Protein AF-A0A6P2VUF8-F1 (afdb_monomer_lite)

Secondary structure (DSSP, 8-state):
--------SSSSPPTT----GGGTT-EEEEPPPTT--SSTT-PPPTT-EE--B----EEEEEEEEPPTTSS----TTS--EEEEEEEE-TT--SS--B-SEEEE------

Radius of gyration: 25.04 Å; chains: 1; bounding box: 59×39×66 Å

Structure (mmCIF, N/CA/C/O backbone):
data_AF-A0A6P2VUF8-F1
#
_entry.id   AF-A0A6P2VUF8-F1
#
loop_
_atom_site.group_PDB
_atom_site.id
_atom_site.type_symbol
_atom_site.label_atom_id
_atom_site.label_alt_id
_atom_site.label_comp_id
_atom_site.label_asym_id
_atom_site.label_entity_id
_atom_site.label_seq_id
_atom_site.pdbx_PDB_ins_code
_atom_site.Cartn_x
_atom_site.Cartn_y
_atom_site.Cartn_z
_atom_site.occupancy
_atom_site.B_iso_or_equiv
_atom_site.auth_seq_id
_atom_site.auth_comp_id
_atom_site.auth_asym_id
_atom_site.auth_atom_id
_atom_site.pdbx_PDB_model_num
ATOM 1 N N . MET A 1 1 ? -10.228 2.895 23.555 1.00 57.75 1 MET A N 1
ATOM 2 C CA . MET A 1 1 ? -9.601 3.352 22.293 1.00 57.75 1 MET A CA 1
ATOM 3 C C . MET A 1 1 ? -10.273 2.604 21.150 1.00 57.75 1 MET A C 1
ATOM 5 O O . MET A 1 1 ? -10.426 1.396 21.270 1.00 57.75 1 MET A O 1
ATOM 9 N N . LYS A 1 2 ? -10.754 3.288 20.107 1.00 81.25 2 LYS A N 1
ATOM 10 C CA . LYS A 1 2 ? -11.295 2.649 18.891 1.00 81.25 2 LYS A CA 1
ATOM 11 C C . LYS A 1 2 ? -10.275 2.850 17.766 1.00 81.25 2 LYS A C 1
ATOM 13 O O . LYS A 1 2 ? -9.717 3.937 17.685 1.00 81.25 2 LYS A O 1
ATOM 18 N N . GLY A 1 3 ? -10.033 1.830 16.939 1.00 88.31 3 GLY A N 1
ATOM 19 C CA . GLY A 1 3 ? -9.146 1.934 15.766 1.00 88.31 3 GLY A CA 1
ATOM 20 C C . GLY A 1 3 ? -7.878 1.073 15.787 1.00 88.31 3 GLY A C 1
ATOM 21 O O . GLY A 1 3 ? -7.099 1.150 14.844 1.00 88.31 3 GLY A O 1
ATOM 22 N N . ALA A 1 4 ? -7.664 0.242 16.813 1.00 93.81 4 ALA A N 1
ATOM 23 C CA . ALA A 1 4 ? -6.594 -0.752 16.771 1.00 93.81 4 ALA A CA 1
ATOM 24 C C . ALA A 1 4 ? -6.901 -1.820 15.708 1.00 93.81 4 ALA A C 1
ATOM 26 O O . ALA A 1 4 ? -8.011 -2.355 15.669 1.00 93.81 4 ALA A O 1
ATOM 27 N N . VAL A 1 5 ? -5.910 -2.145 14.879 1.00 95.88 5 VAL A N 1
ATOM 28 C CA . VAL A 1 5 ? -5.958 -3.259 13.924 1.00 95.88 5 VAL A CA 1
ATOM 29 C C . VAL A 1 5 ? -4.942 -4.295 14.384 1.00 95.88 5 VAL A C 1
ATOM 31 O O . VAL A 1 5 ? -3.770 -3.975 14.565 1.00 95.88 5 VAL A O 1
ATOM 34 N N . VAL A 1 6 ? -5.401 -5.526 14.605 1.00 95.38 6 VAL A N 1
ATOM 35 C CA . VAL A 1 6 ? -4.588 -6.627 15.136 1.00 95.38 6 VAL A CA 1
ATOM 36 C C . VAL A 1 6 ? -4.812 -7.860 14.270 1.00 95.38 6 VAL A C 1
ATOM 38 O O . VAL A 1 6 ? -5.943 -8.147 13.875 1.00 95.38 6 VAL A O 1
ATOM 41 N N . ALA A 1 7 ? -3.735 -8.579 13.958 1.00 96.50 7 ALA A N 1
ATOM 42 C CA . ALA A 1 7 ? -3.825 -9.854 13.261 1.00 96.50 7 ALA A CA 1
ATOM 43 C C . ALA A 1 7 ? -4.186 -10.968 14.253 1.00 96.50 7 ALA A C 1
ATOM 45 O O . ALA A 1 7 ? -3.589 -11.076 15.323 1.00 96.50 7 ALA A O 1
ATOM 46 N N . PHE A 1 8 ? -5.141 -11.814 13.876 1.00 97.38 8 PHE A N 1
ATOM 47 C CA . PHE A 1 8 ? -5.534 -12.991 14.645 1.00 97.38 8 PHE A CA 1
ATOM 48 C C . PHE A 1 8 ? -5.188 -14.250 13.855 1.00 97.38 8 PHE A C 1
ATOM 50 O O . PHE A 1 8 ? -5.483 -14.330 12.665 1.00 97.38 8 PHE A O 1
ATOM 57 N N . ASN A 1 9 ? -4.627 -15.260 14.522 1.00 97.88 9 ASN A N 1
ATOM 58 C CA . ASN A 1 9 ? -4.499 -16.607 13.962 1.00 97.88 9 ASN A CA 1
ATOM 59 C C . ASN A 1 9 ? -5.813 -17.394 14.156 1.00 97.88 9 ASN A C 1
ATOM 61 O O . ASN A 1 9 ? -5.846 -18.419 14.831 1.00 97.88 9 ASN A O 1
ATOM 65 N N . LEU A 1 10 ? -6.919 -16.838 13.657 1.00 97.88 10 LEU A N 1
ATOM 66 C CA . LEU A 1 10 ? -8.278 -17.378 13.750 1.00 97.88 10 LEU A CA 1
ATOM 67 C C . LEU A 1 10 ? -8.992 -17.158 12.411 1.00 97.88 10 LEU A C 1
ATOM 69 O O . LEU A 1 10 ? -8.704 -16.192 11.707 1.00 97.88 10 LEU A O 1
ATOM 73 N N . SER A 1 11 ? -9.959 -18.013 12.072 1.00 96.44 11 SER A N 1
ATOM 74 C CA . SER A 1 11 ? -10.756 -17.877 10.841 1.00 96.44 11 SER A CA 1
ATOM 75 C C . SER A 1 11 ? -11.868 -16.822 10.933 1.00 96.44 11 SER A C 1
ATOM 77 O O . SER A 1 11 ? -12.417 -16.420 9.909 1.00 96.44 11 SER A O 1
ATOM 79 N N . ILE A 1 12 ? -12.212 -16.377 12.146 1.00 96.25 12 ILE A N 1
ATOM 80 C CA . ILE A 1 12 ? -13.259 -15.387 12.434 1.00 96.25 12 ILE A CA 1
ATOM 81 C C . ILE A 1 12 ? -12.737 -14.433 13.517 1.00 96.25 12 ILE A C 1
ATOM 83 O O . ILE A 1 12 ? -11.997 -14.846 14.413 1.00 96.25 12 ILE A O 1
ATOM 87 N N . CYS A 1 13 ? -13.121 -13.154 13.447 1.00 97.31 13 CYS A N 1
ATOM 88 C CA . CYS A 1 13 ? -12.793 -12.177 14.484 1.00 97.31 13 CYS A CA 1
ATOM 89 C C . CYS A 1 13 ? -13.379 -12.593 15.848 1.00 97.31 13 CYS A C 1
ATOM 91 O O . CYS A 1 13 ? -14.561 -12.937 15.910 1.00 97.31 13 CYS A O 1
ATOM 93 N N . PRO A 1 14 ? -12.601 -12.524 16.946 1.00 97.75 14 PRO A N 1
ATOM 94 C CA . PRO A 1 14 ? -13.130 -12.752 18.287 1.00 97.75 14 PRO A CA 1
ATOM 95 C C . PRO A 1 14 ? -14.273 -11.793 18.631 1.00 97.75 14 PRO A C 1
ATOM 97 O O . PRO A 1 14 ? -14.364 -10.693 18.082 1.00 97.75 14 PRO A O 1
ATOM 100 N N . THR A 1 15 ? -15.104 -12.167 19.605 1.00 97.44 15 THR A N 1
ATOM 101 C CA . THR A 1 15 ? -16.152 -11.290 20.143 1.00 97.44 15 THR A CA 1
ATOM 102 C C . THR A 1 15 ? -15.590 -9.909 20.496 1.00 97.44 15 THR A C 1
ATOM 104 O O . THR A 1 15 ? -14.573 -9.796 21.178 1.00 97.44 15 THR A O 1
ATOM 107 N N . GLY A 1 16 ? -16.256 -8.852 20.025 1.00 95.00 16 GLY A N 1
ATOM 108 C CA . GLY A 1 16 ? -15.825 -7.462 20.217 1.00 95.00 16 GLY A CA 1
ATOM 109 C C . GLY A 1 16 ? -14.871 -6.924 19.143 1.00 95.00 16 GLY A C 1
ATOM 110 O O . GLY A 1 16 ? -14.620 -5.721 19.124 1.00 95.00 16 GLY A O 1
ATOM 111 N N . TRP A 1 17 ? -14.398 -7.769 18.222 1.00 96.25 17 TRP A N 1
ATOM 112 C CA . TRP A 1 17 ? -13.604 -7.373 17.058 1.00 96.25 17 TRP A CA 1
ATOM 113 C C . TRP A 1 17 ? -14.417 -7.486 15.771 1.00 96.25 17 TRP A C 1
ATOM 115 O O . TRP A 1 17 ? -15.340 -8.289 15.655 1.00 96.25 17 TRP A O 1
ATOM 125 N N . GLN A 1 18 ? -14.055 -6.674 14.784 1.00 95.94 18 GLN A N 1
ATOM 126 C CA . GLN A 1 18 ? -14.649 -6.701 13.452 1.00 95.94 18 GLN A CA 1
ATOM 127 C C . GLN A 1 18 ? -13.551 -6.857 12.407 1.00 95.94 18 GLN A C 1
ATOM 129 O O . GLN A 1 18 ? -12.420 -6.410 12.611 1.00 95.94 18 GLN A O 1
ATOM 134 N N . VAL A 1 19 ? -13.898 -7.479 11.280 1.00 96.75 19 VAL A N 1
ATOM 135 C CA . VAL A 1 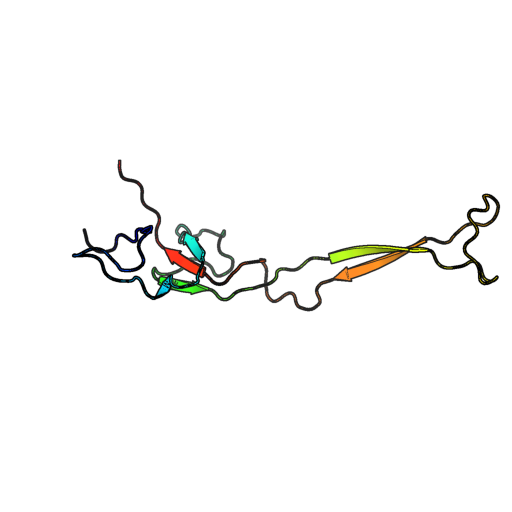19 ? -12.978 -7.620 10.151 1.00 96.75 19 VAL A CA 1
ATOM 136 C C . VAL A 1 19 ? -12.625 -6.233 9.630 1.00 96.75 19 VAL A C 1
ATOM 138 O O . VAL A 1 19 ? -13.500 -5.462 9.238 1.00 96.75 19 VAL A O 1
ATOM 141 N N . TYR A 1 20 ? -11.331 -5.935 9.571 1.00 97.12 20 TYR A N 1
ATOM 142 C CA . TYR A 1 20 ? -10.840 -4.746 8.891 1.00 97.12 20 TYR A CA 1
ATOM 143 C C . TYR A 1 20 ? -10.749 -5.021 7.385 1.00 97.12 20 TYR A C 1
ATOM 145 O O . TYR A 1 20 ? -9.726 -5.482 6.875 1.00 97.12 20 TYR A O 1
ATOM 153 N N . THR A 1 21 ? -11.852 -4.772 6.673 1.00 97.25 21 THR A N 1
ATOM 154 C CA . THR A 1 21 ? -11.998 -5.095 5.243 1.00 97.25 21 THR A CA 1
ATOM 155 C C . THR A 1 21 ? -10.905 -4.512 4.336 1.00 97.25 21 THR A C 1
ATOM 157 O O . THR A 1 21 ? -10.495 -5.221 3.412 1.00 97.25 21 THR A O 1
ATOM 160 N N . PRO A 1 22 ? -10.329 -3.312 4.586 1.00 97.56 22 PRO A N 1
ATOM 161 C CA . PRO A 1 22 ? -9.263 -2.793 3.733 1.00 97.56 22 PRO A CA 1
ATOM 162 C C . PRO A 1 22 ? -8.010 -3.684 3.688 1.00 97.56 22 PRO A C 1
ATOM 164 O O . PRO A 1 22 ? -7.372 -3.768 2.641 1.00 97.56 22 PRO A O 1
ATOM 167 N N . ALA A 1 23 ? -7.681 -4.404 4.768 1.00 97.44 23 ALA A N 1
ATOM 168 C CA . ALA A 1 23 ? -6.488 -5.259 4.828 1.00 97.44 23 ALA A CA 1
ATOM 169 C C . ALA A 1 23 ? -6.680 -6.673 4.251 1.00 97.44 23 ALA A C 1
ATOM 171 O O . ALA A 1 23 ? -5.709 -7.420 4.138 1.00 97.44 23 ALA A O 1
ATOM 172 N N . GLN A 1 24 ? -7.896 -7.076 3.868 1.00 96.81 24 GLN A N 1
ATOM 173 C CA . GLN A 1 24 ? -8.125 -8.423 3.335 1.00 96.81 24 GLN A CA 1
ATOM 174 C C . GLN A 1 24 ? -7.333 -8.644 2.037 1.00 96.81 24 GLN A C 1
ATOM 176 O O . GLN A 1 24 ? -7.549 -7.947 1.045 1.00 96.81 24 GLN A O 1
ATOM 181 N N . GLY A 1 25 ? -6.413 -9.615 2.054 1.00 97.19 25 GLY A N 1
ATOM 182 C CA . GLY A 1 25 ? -5.558 -9.952 0.911 1.00 97.19 25 GLY A CA 1
ATOM 183 C C . GLY A 1 25 ? -4.538 -8.872 0.536 1.00 97.19 25 GLY A C 1
ATOM 184 O O . GLY A 1 25 ? -4.045 -8.877 -0.590 1.00 97.19 25 GLY A O 1
ATOM 185 N N . ARG A 1 26 ? -4.244 -7.924 1.437 1.00 97.94 26 ARG A N 1
ATOM 186 C CA . ARG A 1 26 ? -3.316 -6.814 1.186 1.00 97.94 26 ARG A CA 1
ATOM 187 C C . ARG A 1 26 ? -2.208 -6.770 2.220 1.00 97.94 26 ARG A C 1
ATOM 189 O O . ARG A 1 26 ? -2.391 -7.155 3.371 1.00 97.94 26 ARG A O 1
ATOM 196 N N . PHE A 1 27 ? -1.068 -6.240 1.800 1.00 98.12 27 PHE A N 1
ATOM 197 C CA . PHE A 1 27 ? -0.002 -5.882 2.724 1.00 98.12 27 PHE A CA 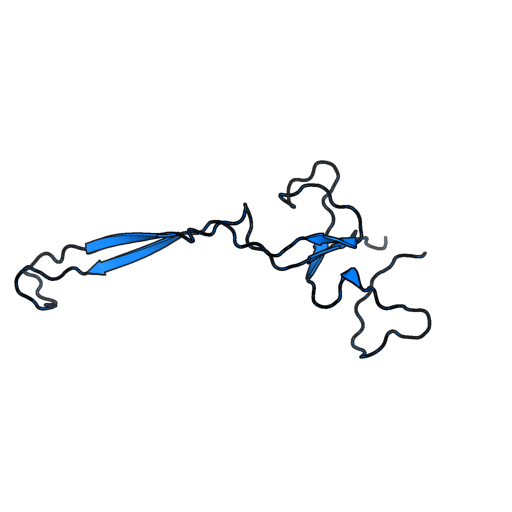1
ATOM 198 C C . PHE A 1 27 ? -0.406 -4.654 3.539 1.00 98.12 27 PHE A C 1
ATOM 200 O O . PHE A 1 27 ? -1.206 -3.828 3.093 1.00 98.12 27 PHE A O 1
ATOM 207 N N . VAL A 1 28 ? 0.172 -4.517 4.728 1.00 97.31 28 VAL A N 1
ATOM 208 C CA . VAL A 1 28 ? 0.058 -3.290 5.515 1.00 97.31 28 VAL A CA 1
ATOM 209 C C . VAL A 1 28 ? 1.307 -2.451 5.279 1.00 97.31 28 VAL A C 1
ATOM 211 O O . VAL A 1 28 ? 2.425 -2.948 5.403 1.00 97.31 28 VAL A O 1
ATOM 214 N N . ARG A 1 29 ? 1.103 -1.179 4.945 1.00 96.50 29 ARG A N 1
ATOM 215 C CA . ARG A 1 29 ? 2.148 -0.160 4.852 1.00 96.50 29 ARG A CA 1
ATOM 216 C C . ARG A 1 29 ? 1.924 0.883 5.945 1.00 96.50 29 ARG A C 1
ATOM 218 O O . ARG A 1 29 ? 0.789 1.263 6.230 1.00 96.50 29 ARG A O 1
ATOM 225 N N . GLY A 1 30 ? 3.008 1.344 6.562 1.00 97.38 30 GLY A N 1
ATOM 226 C CA . GLY A 1 30 ? 2.956 2.463 7.499 1.00 97.38 30 GLY A CA 1
ATOM 227 C C . GLY A 1 30 ? 2.642 3.775 6.784 1.00 97.38 30 GLY A C 1
ATOM 228 O O . GLY A 1 30 ? 3.166 4.025 5.704 1.00 97.38 30 GLY A O 1
ATOM 229 N N . ILE A 1 31 ? 1.795 4.612 7.382 1.00 97.50 31 ILE A N 1
ATOM 230 C CA . ILE A 1 31 ? 1.589 5.985 6.911 1.00 97.50 31 ILE A CA 1
ATOM 231 C C . ILE A 1 31 ? 2.882 6.775 7.096 1.00 97.50 31 ILE A C 1
ATOM 233 O O . ILE A 1 31 ? 3.445 6.812 8.193 1.00 97.50 31 ILE A O 1
ATOM 237 N N . ASP A 1 32 ? 3.305 7.446 6.030 1.00 96.25 32 ASP A N 1
ATOM 238 C CA . ASP A 1 32 ? 4.450 8.340 6.074 1.00 96.25 32 ASP A CA 1
ATOM 239 C C . ASP A 1 32 ? 4.259 9.472 7.083 1.00 96.25 32 ASP A C 1
ATOM 241 O O . ASP A 1 32 ? 3.170 10.036 7.260 1.00 96.25 32 ASP A O 1
ATOM 245 N N . LYS A 1 33 ? 5.366 9.846 7.729 1.00 93.94 33 LYS A N 1
ATOM 246 C CA . LYS A 1 33 ? 5.406 11.050 8.558 1.00 93.94 33 LYS A CA 1
ATOM 247 C C . LYS A 1 33 ? 5.024 12.277 7.714 1.00 93.94 33 LYS A C 1
ATOM 249 O O . LYS A 1 33 ? 5.258 12.274 6.505 1.00 93.94 33 LYS A O 1
ATOM 254 N N . PRO A 1 34 ? 4.502 13.354 8.322 1.00 92.12 34 PRO A N 1
ATOM 255 C CA . PRO A 1 34 ? 4.296 14.608 7.604 1.00 92.12 34 PRO A CA 1
ATOM 256 C C . PRO A 1 34 ? 5.583 15.055 6.889 1.00 92.12 34 PRO A C 1
ATOM 258 O O . PRO A 1 34 ? 6.641 15.140 7.516 1.00 92.12 34 PRO A O 1
ATOM 261 N N . GLY A 1 35 ? 5.502 15.281 5.574 1.00 91.69 35 GLY A N 1
ATOM 262 C CA . GLY A 1 35 ? 6.658 15.612 4.726 1.00 91.69 35 GLY A CA 1
ATOM 263 C C . GLY A 1 35 ? 7.637 14.455 4.466 1.00 91.69 35 GLY A C 1
ATOM 264 O O . GLY A 1 35 ? 8.758 14.695 4.026 1.00 91.69 35 GLY A O 1
ATOM 265 N N . GLY A 1 36 ? 7.255 13.216 4.782 1.00 92.75 36 GLY A N 1
ATOM 266 C CA . GLY A 1 36 ? 8.002 12.013 4.423 1.00 92.75 36 GLY A CA 1
ATOM 267 C C . GLY A 1 36 ? 8.027 11.771 2.913 1.00 92.75 36 GLY A C 1
ATOM 268 O O . GLY A 1 36 ? 7.192 12.289 2.174 1.00 92.75 36 GLY A O 1
ATOM 269 N N . THR A 1 37 ? 9.017 10.997 2.474 1.00 93.88 37 THR A N 1
ATOM 270 C CA . THR A 1 37 ? 9.246 10.652 1.062 1.00 93.88 37 THR A CA 1
ATOM 271 C C . THR A 1 37 ? 9.446 9.147 0.869 1.00 93.88 37 THR A C 1
ATOM 273 O O . THR A 1 37 ? 10.049 8.735 -0.119 1.00 93.88 37 THR A O 1
ATOM 276 N N . THR A 1 38 ? 9.043 8.327 1.844 1.00 94.56 38 THR A N 1
ATOM 277 C CA . THR A 1 38 ? 9.198 6.868 1.760 1.00 94.56 38 THR A CA 1
ATOM 278 C C . THR A 1 38 ? 8.118 6.287 0.860 1.00 94.56 38 THR A C 1
ATOM 280 O O . THR A 1 38 ? 8.416 5.440 0.024 1.00 94.56 38 THR A O 1
ATOM 283 N N . ASP A 1 39 ? 6.873 6.754 0.997 1.00 94.12 39 ASP A N 1
ATOM 284 C CA . ASP A 1 39 ? 5.828 6.469 0.020 1.00 94.12 39 ASP A CA 1
ATOM 285 C C . ASP A 1 39 ? 5.957 7.455 -1.154 1.00 94.12 39 ASP A C 1
ATOM 287 O O . ASP A 1 39 ? 5.812 8.666 -0.953 1.00 94.12 39 ASP A O 1
ATOM 291 N N . PRO A 1 40 ? 6.209 6.978 -2.386 1.00 92.12 40 PRO A N 1
ATOM 292 C CA . PRO A 1 40 ? 6.359 7.855 -3.545 1.00 92.12 40 PRO A CA 1
ATOM 293 C C . PRO A 1 40 ? 5.070 8.600 -3.920 1.00 92.12 40 PRO A C 1
ATOM 295 O O . PRO A 1 40 ? 5.137 9.603 -4.625 1.00 92.12 40 PRO A O 1
ATOM 298 N N . ASP A 1 41 ? 3.910 8.143 -3.439 1.00 92.06 41 ASP A N 1
ATOM 299 C CA . ASP A 1 41 ? 2.628 8.821 -3.644 1.00 92.06 41 ASP A CA 1
ATOM 300 C C . ASP A 1 41 ? 2.321 9.827 -2.511 1.00 92.06 41 ASP A C 1
ATOM 302 O O . ASP A 1 41 ? 1.250 10.437 -2.484 1.00 92.06 41 ASP A O 1
ATOM 306 N N . GLY A 1 42 ? 3.256 10.009 -1.571 1.00 93.31 42 GLY A N 1
ATOM 307 C CA . GLY A 1 42 ? 3.164 10.945 -0.456 1.00 93.31 42 GLY A CA 1
ATOM 308 C C . GLY A 1 42 ? 2.379 10.423 0.750 1.00 93.31 42 GLY A C 1
ATOM 309 O O . GLY A 1 42 ? 2.102 9.232 0.905 1.00 93.31 42 GLY A O 1
ATOM 310 N N . GLN A 1 43 ? 2.026 11.343 1.654 1.00 95.62 43 GLN A N 1
ATOM 311 C CA . GLN A 1 43 ? 1.342 10.992 2.895 1.00 95.62 43 GLN A CA 1
ATOM 312 C C . GLN A 1 43 ? -0.083 10.487 2.631 1.00 95.62 43 GLN A C 1
ATOM 314 O O . GLN A 1 43 ? -0.925 11.174 2.054 1.00 95.62 43 GLN A O 1
ATOM 319 N N . ARG A 1 44 ? -0.364 9.284 3.133 1.00 95.62 44 ARG A N 1
ATOM 320 C CA . ARG A 1 44 ? -1.647 8.595 2.985 1.00 95.62 44 ARG A CA 1
ATOM 321 C C . ARG A 1 44 ? -2.564 8.807 4.184 1.00 95.62 44 ARG A C 1
ATOM 323 O O . ARG A 1 44 ? -2.113 8.860 5.325 1.00 95.62 44 ARG A O 1
ATOM 330 N N . ALA A 1 45 ? -3.873 8.836 3.937 1.00 96.00 45 ALA A N 1
ATOM 331 C CA . ALA A 1 45 ? -4.862 8.735 5.008 1.00 96.00 45 ALA A CA 1
ATOM 332 C C . ALA A 1 45 ? -5.034 7.266 5.464 1.00 96.00 45 ALA A C 1
ATOM 334 O O . ALA A 1 45 ? -4.877 6.352 4.642 1.00 96.00 45 ALA A O 1
ATOM 335 N N . PRO A 1 46 ? -5.388 7.007 6.740 1.00 96.19 46 PRO A N 1
ATOM 336 C CA . PRO A 1 46 ? -5.646 5.654 7.231 1.00 96.19 46 PRO A CA 1
ATOM 337 C C . PRO A 1 46 ? -6.698 4.908 6.403 1.00 96.19 46 PRO A C 1
ATOM 339 O O . PRO A 1 46 ? -7.760 5.444 6.099 1.00 96.19 46 PRO A O 1
ATOM 342 N N . GLY A 1 47 ? -6.405 3.658 6.046 1.00 97.06 47 GLY A N 1
ATOM 343 C CA . GLY A 1 47 ? -7.280 2.787 5.259 1.00 97.06 47 GLY A CA 1
ATOM 344 C C . GLY A 1 47 ? -7.291 3.036 3.757 1.00 97.06 47 GLY A C 1
ATOM 345 O O . GLY A 1 47 ? -7.958 2.295 3.034 1.00 97.06 47 GLY A O 1
ATOM 346 N N . THR A 1 48 ? -6.538 4.022 3.265 1.00 97.94 48 THR A N 1
ATOM 347 C CA . THR A 1 48 ? -6.374 4.209 1.821 1.00 97.94 48 THR A CA 1
ATOM 348 C C . THR A 1 48 ? -5.568 3.068 1.212 1.00 97.94 48 THR A C 1
ATOM 350 O O . THR A 1 48 ? -4.623 2.552 1.813 1.00 97.94 48 THR A O 1
ATOM 353 N N . LEU A 1 49 ? -5.975 2.665 0.011 1.00 97.81 49 LEU A N 1
ATOM 354 C CA . LEU A 1 49 ? -5.340 1.590 -0.736 1.00 97.81 49 LEU A CA 1
ATOM 355 C C . LEU A 1 49 ? -4.267 2.144 -1.673 1.00 97.81 49 LEU A C 1
ATOM 357 O O . LEU A 1 49 ? -4.377 3.258 -2.192 1.00 97.81 49 LEU A O 1
ATOM 361 N N . GLN A 1 50 ? -3.257 1.324 -1.926 1.00 96.44 50 GLN A N 1
ATOM 362 C CA . GLN A 1 50 ? -2.240 1.545 -2.940 1.00 96.44 50 GLN A CA 1
ATOM 363 C C . GLN A 1 50 ? -2.196 0.327 -3.861 1.00 96.44 50 GLN A C 1
ATOM 365 O O . GLN A 1 50 ? -2.140 -0.814 -3.390 1.00 96.44 50 GLN A O 1
ATOM 370 N N . SER A 1 51 ? -2.263 0.571 -5.170 1.00 95.31 51 SER A N 1
ATOM 371 C CA . SER A 1 51 ? -2.137 -0.476 -6.185 1.00 95.31 51 SER A CA 1
ATOM 372 C C . SER A 1 51 ? -0.729 -1.065 -6.197 1.00 95.31 51 SER A C 1
ATOM 374 O O . SER A 1 51 ? 0.245 -0.403 -5.820 1.00 95.31 51 SER A O 1
ATOM 376 N N . ASP A 1 52 ? -0.638 -2.308 -6.656 1.00 94.81 52 ASP A N 1
ATOM 377 C CA . ASP A 1 52 ? 0.633 -2.9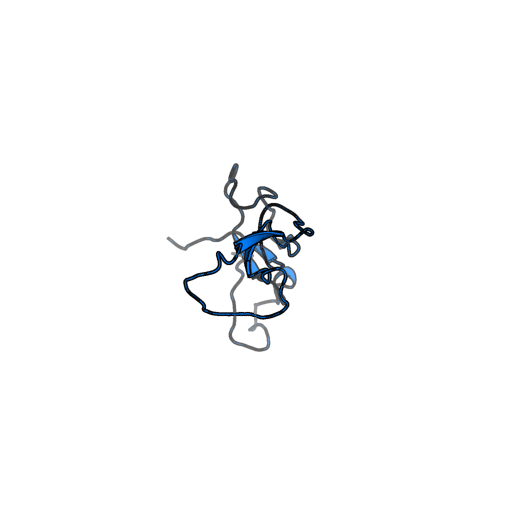16 -7.013 1.00 94.81 52 ASP A CA 1
ATOM 378 C C . ASP A 1 52 ? 1.309 -2.145 -8.143 1.00 94.81 52 ASP A C 1
ATOM 380 O O . ASP A 1 52 ? 0.664 -1.469 -8.946 1.00 94.81 52 ASP A O 1
ATOM 384 N N . MET A 1 53 ? 2.631 -2.227 -8.154 1.00 92.56 53 MET A N 1
ATOM 385 C CA . MET A 1 53 ? 3.479 -1.548 -9.118 1.00 92.56 53 MET A CA 1
ATOM 386 C C . MET A 1 53 ? 4.776 -2.332 -9.268 1.00 92.56 53 MET A C 1
ATOM 388 O O . MET A 1 53 ? 5.270 -2.905 -8.293 1.00 92.56 53 MET A O 1
ATOM 392 N N . VAL A 1 54 ? 5.327 -2.349 -10.479 1.00 90.31 54 VAL A N 1
ATOM 393 C CA . VAL A 1 54 ? 6.670 -2.871 -10.746 1.00 90.31 54 VAL A CA 1
ATOM 394 C C . VAL A 1 54 ? 7.548 -1.688 -11.119 1.00 90.31 54 VAL A C 1
ATOM 396 O O . VAL A 1 54 ? 7.266 -0.975 -12.087 1.00 90.31 54 VAL A O 1
ATOM 399 N N . GLY A 1 55 ? 8.579 -1.468 -10.307 1.00 89.00 55 GLY A N 1
ATOM 400 C CA . GLY A 1 55 ? 9.527 -0.384 -10.482 1.00 89.00 55 GLY A CA 1
ATOM 401 C C . GLY A 1 55 ? 10.512 -0.648 -11.622 1.00 89.00 55 GLY A C 1
ATOM 402 O O . GLY A 1 55 ? 10.656 -1.792 -12.078 1.00 89.00 55 GLY A O 1
ATOM 403 N N . PRO A 1 56 ? 11.218 0.398 -12.078 1.00 86.19 56 PRO A N 1
ATOM 404 C CA . PRO A 1 56 ? 12.188 0.283 -13.151 1.00 86.19 56 PRO A CA 1
ATOM 405 C C . PRO A 1 56 ? 13.348 -0.614 -12.725 1.00 86.19 56 PRO A C 1
ATOM 407 O O . PRO A 1 56 ? 13.968 -0.408 -11.682 1.00 86.19 56 PRO A O 1
ATOM 410 N N . HIS A 1 57 ? 13.667 -1.595 -13.560 1.00 86.12 57 HIS A N 1
ATOM 411 C CA . HIS A 1 57 ? 14.873 -2.398 -13.428 1.00 86.12 57 HIS A CA 1
ATOM 412 C C . HIS A 1 57 ? 15.351 -2.856 -14.807 1.00 86.12 57 HIS A C 1
ATOM 414 O O . HIS A 1 57 ? 14.570 -2.962 -15.757 1.00 86.12 57 HIS A O 1
ATOM 420 N N . THR A 1 58 ? 16.653 -3.109 -14.918 1.00 84.81 58 THR A N 1
ATOM 421 C CA . THR A 1 58 ? 17.276 -3.640 -16.129 1.00 84.81 58 THR A CA 1
ATOM 422 C C . THR A 1 58 ? 18.109 -4.868 -15.801 1.00 84.81 58 THR A C 1
ATOM 424 O O . THR A 1 58 ? 18.689 -4.994 -14.724 1.00 84.81 58 THR A O 1
ATOM 427 N N . HIS A 1 59 ? 18.159 -5.784 -16.755 1.00 84.56 59 HIS A N 1
ATOM 428 C CA . HIS A 1 59 ? 19.023 -6.947 -16.752 1.00 84.56 59 HIS A CA 1
ATOM 429 C C . HIS A 1 59 ? 20.009 -6.818 -17.902 1.00 84.56 59 HIS A C 1
ATOM 431 O O . HIS A 1 59 ? 19.630 -6.481 -19.024 1.00 84.56 59 HIS A O 1
ATOM 437 N N . THR A 1 60 ? 21.274 -7.103 -17.626 1.00 84.19 60 THR A N 1
ATOM 438 C CA . THR A 1 60 ? 22.303 -7.234 -18.653 1.00 84.19 60 THR A CA 1
ATOM 439 C C . THR A 1 60 ? 22.611 -8.704 -18.849 1.00 84.19 60 THR A C 1
ATOM 441 O O . THR A 1 60 ? 22.903 -9.394 -17.871 1.00 84.19 60 THR A O 1
ATOM 444 N N . TYR A 1 61 ? 22.588 -9.174 -20.089 1.00 80.69 61 TYR A N 1
ATOM 445 C CA . TYR A 1 61 ? 23.095 -10.497 -20.427 1.00 80.69 61 TYR A CA 1
ATOM 446 C C . TYR A 1 61 ? 24.109 -10.397 -21.560 1.00 80.69 61 TYR A C 1
ATOM 448 O O . TYR A 1 61 ? 24.063 -9.491 -22.397 1.00 80.69 61 TYR A O 1
ATOM 456 N N . ASN A 1 62 ? 25.052 -11.332 -21.543 1.00 81.94 62 ASN A N 1
ATOM 457 C CA . ASN A 1 62 ? 26.057 -11.469 -22.580 1.00 81.94 62 ASN A CA 1
ATOM 458 C C . ASN A 1 62 ? 25.588 -12.538 -23.554 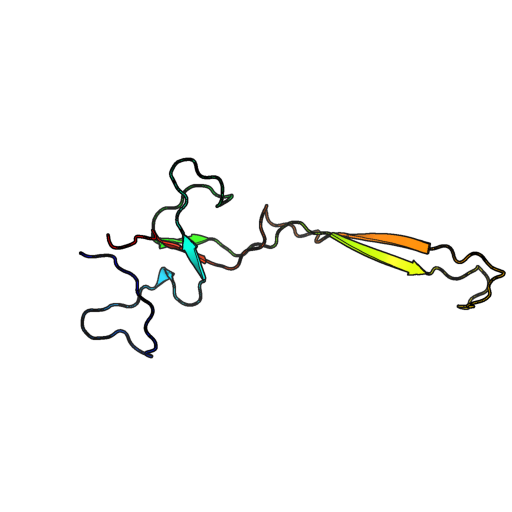1.00 81.94 62 ASN A C 1
ATOM 460 O O . ASN A 1 62 ? 25.276 -13.655 -23.143 1.00 81.94 62 ASN A O 1
ATOM 464 N N . ASP A 1 63 ? 25.556 -12.181 -24.827 1.00 73.19 63 ASP A N 1
ATOM 465 C CA . ASP A 1 63 ? 25.378 -13.120 -25.918 1.00 73.19 63 ASP A CA 1
ATOM 466 C C . ASP A 1 63 ? 26.750 -13.408 -26.526 1.00 73.19 63 ASP A C 1
ATOM 468 O O . ASP A 1 63 ? 27.527 -12.491 -26.828 1.00 73.19 63 ASP A O 1
ATOM 472 N N . LEU A 1 64 ? 27.067 -14.689 -26.657 1.00 68.75 64 LEU A N 1
ATOM 473 C CA . LEU A 1 64 ? 28.269 -15.132 -27.343 1.00 68.75 64 LEU A CA 1
ATOM 474 C C . LEU A 1 64 ? 27.884 -15.299 -28.808 1.00 68.75 64 LEU A C 1
ATOM 476 O O . LEU A 1 64 ? 27.281 -16.301 -29.182 1.00 68.75 64 LEU A O 1
ATOM 480 N N . THR A 1 65 ? 28.198 -14.309 -29.640 1.00 61.38 65 THR A N 1
ATOM 481 C CA . THR A 1 65 ? 27.918 -14.419 -31.073 1.00 61.38 65 THR A CA 1
ATOM 482 C C . THR A 1 65 ? 28.960 -15.310 -31.745 1.00 61.38 65 THR A C 1
ATOM 484 O O . THR A 1 65 ? 30.161 -15.139 -31.522 1.00 61.38 65 THR A O 1
ATOM 487 N N . GLU A 1 66 ? 28.494 -16.261 -32.560 1.00 53.69 66 GLU A N 1
ATOM 488 C CA . GLU A 1 66 ? 29.329 -17.153 -33.369 1.00 53.69 66 GLU A CA 1
ATOM 489 C C . GLU A 1 66 ? 30.365 -16.375 -34.200 1.00 53.69 66 GLU A C 1
ATOM 491 O O . GLU A 1 66 ? 30.075 -15.332 -34.791 1.00 53.69 66 GLU A O 1
ATOM 496 N N . SER A 1 67 ? 31.575 -16.933 -34.311 1.00 56.62 67 SER A N 1
ATOM 497 C CA . SER A 1 67 ? 32.465 -16.635 -35.438 1.00 56.62 67 SER A CA 1
ATOM 498 C C . SER A 1 67 ? 31.726 -16.959 -36.743 1.00 56.62 67 SER A C 1
ATOM 500 O O . SER A 1 67 ? 30.911 -17.878 -36.765 1.00 56.62 67 SER A O 1
ATOM 502 N N . ALA A 1 68 ? 32.034 -16.263 -37.844 1.00 54.97 68 ALA A N 1
ATOM 503 C CA . ALA A 1 68 ? 31.390 -16.384 -39.166 1.00 54.97 68 ALA A CA 1
ATOM 504 C C . ALA A 1 68 ? 31.347 -17.810 -39.788 1.00 54.97 68 ALA A C 1
ATOM 506 O O . ALA A 1 68 ? 30.910 -17.972 -40.924 1.00 54.97 68 ALA A O 1
ATOM 507 N N . HIS A 1 69 ? 31.796 -18.833 -39.058 1.00 52.53 69 HIS A N 1
ATOM 508 C CA . HIS A 1 69 ? 31.941 -20.228 -39.454 1.00 52.53 69 HIS A CA 1
ATOM 509 C C . HIS A 1 69 ? 30.989 -21.197 -38.718 1.00 52.53 69 HIS A C 1
ATOM 511 O O . HIS A 1 69 ? 31.180 -22.405 -38.820 1.00 52.53 69 HIS A O 1
ATOM 517 N N . GLY A 1 70 ? 29.949 -20.708 -38.027 1.00 51.38 70 GLY A N 1
ATOM 518 C CA . GLY A 1 70 ? 28.791 -21.535 -37.640 1.00 51.38 70 GLY A CA 1
ATOM 519 C C . GLY A 1 70 ? 29.056 -22.604 -36.573 1.00 51.38 70 GLY A C 1
ATOM 520 O O . GLY A 1 70 ? 28.517 -23.708 -36.663 1.00 51.38 70 GLY A O 1
ATOM 521 N N . GLY A 1 71 ? 29.922 -22.314 -35.597 1.00 52.97 71 GLY A N 1
ATOM 522 C CA . GLY A 1 71 ? 30.096 -23.185 -34.438 1.00 52.97 71 GLY A CA 1
ATOM 523 C C . GLY A 1 71 ? 30.716 -22.485 -33.231 1.00 52.97 71 GLY A C 1
ATOM 524 O O . GLY A 1 71 ? 31.622 -21.660 -33.364 1.00 52.97 71 GLY A O 1
ATOM 525 N N . PHE A 1 72 ? 30.249 -22.854 -32.034 1.00 53.72 72 PHE A N 1
ATOM 526 C CA . PHE A 1 72 ? 30.892 -22.499 -30.770 1.00 53.72 72 PHE A CA 1
ATOM 527 C C . PHE A 1 72 ? 32.174 -23.320 -30.608 1.00 53.72 72 PHE A C 1
ATOM 529 O O . PHE A 1 72 ? 32.123 -24.495 -30.242 1.00 53.72 72 PHE A O 1
ATOM 536 N N . THR A 1 73 ? 33.331 -22.716 -30.867 1.00 50.31 73 THR A N 1
ATOM 537 C CA . THR A 1 73 ? 34.617 -23.298 -30.476 1.00 50.31 73 THR A CA 1
ATOM 538 C C . THR A 1 73 ? 35.116 -22.596 -29.215 1.00 50.31 73 THR A C 1
ATOM 540 O O . THR A 1 73 ? 35.174 -21.372 -29.147 1.00 50.31 73 THR A O 1
ATOM 543 N N . ASN A 1 74 ? 35.508 -23.371 -28.199 1.00 50.19 74 ASN A N 1
ATOM 544 C CA . ASN A 1 74 ? 36.358 -22.878 -27.106 1.00 50.19 74 ASN A CA 1
ATOM 545 C C . ASN A 1 74 ? 37.827 -22.809 -27.573 1.00 50.19 74 ASN A C 1
ATOM 547 O O . ASN A 1 74 ? 38.733 -23.126 -26.804 1.00 50.19 74 ASN A O 1
ATOM 551 N N . ASP A 1 75 ? 38.067 -22.475 -28.845 1.00 46.53 75 ASP A N 1
ATOM 552 C CA . ASP A 1 75 ? 39.422 -22.361 -29.373 1.00 46.53 75 ASP A CA 1
ATOM 553 C C . ASP A 1 75 ? 40.026 -21.037 -28.920 1.00 46.53 75 ASP A C 1
ATOM 555 O O . ASP A 1 75 ? 39.464 -19.963 -29.136 1.00 46.53 75 ASP A O 1
ATOM 559 N N . HIS A 1 76 ? 41.204 -21.113 -28.307 1.00 55.59 76 HIS A N 1
ATOM 560 C CA . HIS A 1 76 ? 41.974 -19.953 -27.857 1.00 55.59 76 HIS A CA 1
ATOM 561 C C . HIS A 1 76 ? 42.484 -19.056 -29.001 1.00 55.59 76 HIS A C 1
ATOM 563 O O . HIS A 1 76 ? 43.049 -18.001 -28.724 1.00 55.59 76 HIS A O 1
ATOM 569 N N . ASP A 1 77 ? 42.253 -19.436 -30.261 1.00 54.12 77 ASP A N 1
ATOM 570 C CA . ASP A 1 77 ? 42.789 -18.760 -31.447 1.00 54.12 77 ASP A CA 1
ATOM 571 C C . ASP A 1 77 ? 41.765 -17.909 -32.218 1.00 54.12 77 ASP A C 1
ATOM 573 O O . ASP A 1 77 ? 42.126 -17.232 -33.188 1.00 54.12 77 ASP A O 1
ATOM 577 N N . HIS A 1 78 ? 40.493 -17.875 -31.802 1.00 55.22 78 HIS A N 1
ATOM 578 C CA . HIS A 1 78 ? 39.474 -17.025 -32.428 1.00 55.22 78 HIS A CA 1
ATOM 579 C C . HIS A 1 78 ? 38.793 -16.122 -31.393 1.00 55.22 78 HIS A C 1
ATOM 581 O O . HIS A 1 78 ? 38.194 -16.629 -30.446 1.00 55.22 78 HIS A O 1
ATOM 587 N N . PRO A 1 79 ? 38.851 -14.781 -31.538 1.00 53.16 79 PRO A N 1
ATOM 588 C CA . PRO A 1 79 ? 38.214 -13.887 -30.584 1.00 53.16 79 PRO A CA 1
ATOM 589 C C . PRO A 1 79 ? 36.695 -14.046 -30.682 1.00 53.16 79 PRO A C 1
ATOM 591 O O . PRO A 1 79 ? 36.062 -13.535 -31.607 1.00 53.16 79 PRO A O 1
ATOM 594 N N . ALA A 1 80 ? 36.101 -14.749 -29.719 1.00 58.03 80 ALA A N 1
ATOM 595 C CA . ALA A 1 80 ? 34.668 -14.682 -29.489 1.00 58.03 80 ALA A CA 1
ATOM 596 C C . ALA A 1 80 ? 34.312 -13.216 -29.206 1.00 58.03 80 ALA A C 1
ATOM 598 O O . ALA A 1 80 ? 34.851 -12.592 -28.288 1.00 58.03 80 ALA A O 1
ATOM 599 N N . THR A 1 81 ? 33.441 -12.637 -30.027 1.00 62.72 81 THR A N 1
ATOM 600 C CA . THR A 1 81 ? 32.926 -11.293 -29.773 1.00 62.72 81 THR A CA 1
ATOM 601 C C . THR A 1 81 ? 31.780 -11.419 -28.781 1.00 62.72 81 THR A C 1
ATOM 603 O O . THR A 1 81 ? 30.721 -11.952 -29.094 1.00 62.72 81 THR A O 1
ATOM 606 N N . THR A 1 82 ? 31.998 -10.953 -27.554 1.00 66.88 82 THR A N 1
ATOM 607 C CA . THR A 1 82 ? 30.930 -10.854 -26.557 1.00 66.88 82 THR A CA 1
ATOM 608 C C . THR A 1 82 ? 30.094 -9.623 -26.865 1.00 66.88 82 THR A C 1
ATOM 610 O O . THR A 1 82 ? 30.601 -8.500 -26.806 1.00 66.88 82 THR A O 1
ATOM 613 N N . LYS A 1 83 ? 28.808 -9.811 -27.169 1.00 72.44 83 LYS A N 1
ATOM 614 C CA . LYS A 1 83 ? 27.870 -8.700 -27.326 1.00 72.44 83 LYS A CA 1
ATOM 615 C C . LYS A 1 83 ? 27.013 -8.590 -26.071 1.00 72.44 83 LYS A C 1
ATOM 617 O O . LYS A 1 83 ? 26.327 -9.531 -25.685 1.00 72.44 83 LYS A O 1
ATOM 622 N N . GLN A 1 84 ? 27.073 -7.436 -25.417 1.00 77.56 84 GLN A N 1
ATOM 623 C CA . GLN A 1 84 ? 26.279 -7.167 -24.225 1.00 77.56 84 GLN A CA 1
ATOM 624 C C . GLN A 1 84 ? 24.933 -6.564 -24.631 1.00 77.56 84 GLN A C 1
ATOM 626 O O . GLN A 1 84 ?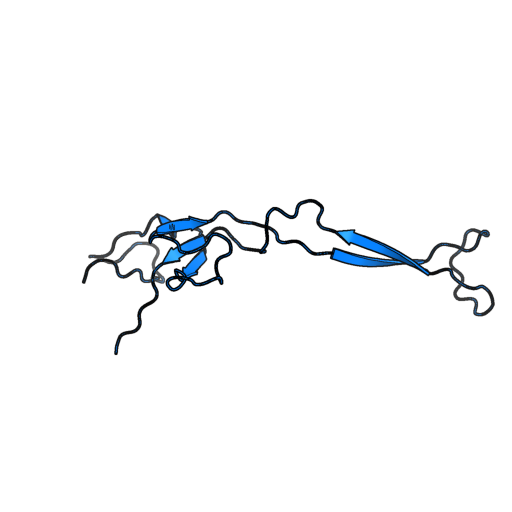 24.882 -5.560 -25.345 1.00 77.56 84 GLN A O 1
ATOM 631 N N . TYR A 1 85 ? 23.849 -7.169 -24.157 1.00 78.81 85 TYR A N 1
ATOM 632 C CA . TYR A 1 85 ? 22.495 -6.658 -24.315 1.00 78.81 85 TYR A CA 1
ATOM 633 C C . TYR A 1 85 ? 21.942 -6.238 -22.959 1.00 78.81 85 TYR A C 1
ATOM 635 O O . TYR A 1 85 ? 22.157 -6.904 -21.945 1.00 78.81 85 TYR A O 1
ATOM 643 N N . THR A 1 86 ? 21.198 -5.137 -22.954 1.00 78.38 86 THR A N 1
ATOM 644 C CA . THR A 1 86 ? 20.450 -4.676 -21.785 1.00 78.38 86 THR A CA 1
ATOM 645 C C . THR A 1 86 ? 18.970 -4.782 -22.102 1.00 78.38 86 THR A C 1
ATOM 647 O O . THR A 1 86 ? 18.490 -4.133 -23.028 1.00 78.38 86 THR A O 1
ATOM 650 N N . THR A 1 87 ? 18.246 -5.584 -21.333 1.00 77.25 87 THR A N 1
ATOM 651 C CA . THR A 1 87 ? 16.783 -5.654 -21.375 1.00 77.25 87 THR A CA 1
ATOM 652 C C . THR A 1 87 ? 16.229 -5.006 -20.124 1.00 77.25 87 THR A C 1
ATOM 654 O O . THR A 1 87 ? 16.581 -5.399 -19.013 1.00 77.25 87 THR A O 1
ATOM 657 N N . GLY A 1 88 ? 15.380 -4.003 -20.289 1.00 69.31 88 GLY A N 1
ATOM 658 C CA . GLY A 1 88 ? 14.634 -3.404 -19.192 1.00 69.31 88 GLY A CA 1
ATOM 659 C C . GLY A 1 88 ? 13.250 -4.012 -19.073 1.00 69.31 88 GLY A C 1
ATOM 660 O O . GLY A 1 88 ? 12.718 -4.572 -20.030 1.00 69.31 88 GLY A O 1
ATOM 661 N N . SER A 1 89 ? 12.630 -3.857 -17.910 1.00 64.06 89 SER A N 1
ATOM 662 C CA . SER A 1 89 ? 11.175 -3.867 -17.874 1.00 64.06 89 SER A CA 1
ATOM 663 C C . SER A 1 89 ? 10.677 -2.595 -18.573 1.00 64.06 89 SER A C 1
ATOM 665 O O . SER A 1 89 ? 10.675 -1.523 -17.966 1.00 64.06 89 SER A O 1
ATOM 667 N N . ASP A 1 90 ? 10.222 -2.696 -19.823 1.00 54.94 90 ASP A N 1
ATOM 668 C CA . ASP A 1 90 ? 9.587 -1.573 -20.544 1.00 54.94 90 ASP A CA 1
ATOM 669 C C . ASP A 1 90 ? 8.285 -1.094 -19.858 1.00 54.94 90 ASP A C 1
ATOM 671 O O . ASP A 1 90 ? 7.746 -0.034 -20.164 1.00 54.94 90 ASP A O 1
ATOM 675 N N . LEU A 1 91 ? 7.788 -1.869 -18.887 1.00 56.84 91 LEU A N 1
ATOM 676 C CA . LEU A 1 91 ? 6.554 -1.663 -18.128 1.00 56.84 91 LEU A CA 1
ATOM 677 C C . LEU A 1 91 ? 6.790 -1.035 -16.744 1.00 56.84 91 LEU A C 1
ATOM 679 O O . LEU A 1 91 ? 6.045 -1.326 -15.807 1.00 56.84 91 LEU A O 1
ATOM 683 N N . SER A 1 92 ? 7.818 -0.193 -16.588 1.00 67.62 92 SER A N 1
ATOM 684 C CA . SER A 1 92 ? 7.969 0.628 -15.379 1.00 67.62 92 SER A CA 1
ATOM 685 C C . SER A 1 92 ? 6.688 1.436 -15.159 1.00 67.62 92 SER A C 1
ATOM 687 O O . SER A 1 92 ? 6.432 2.419 -15.852 1.00 67.62 92 SER A O 1
ATOM 689 N N . THR A 1 93 ? 5.872 1.012 -14.196 1.00 80.00 93 THR A N 1
ATOM 690 C CA . THR A 1 93 ? 4.569 1.633 -13.891 1.00 80.00 93 THR A CA 1
ATOM 691 C C . THR A 1 93 ? 4.683 2.711 -12.814 1.00 80.00 93 THR A C 1
ATOM 693 O O . THR A 1 93 ? 3.707 3.400 -12.527 1.00 80.00 93 THR A O 1
ATOM 696 N N . GLY A 1 94 ? 5.885 2.900 -12.261 1.00 86.56 94 GLY A N 1
ATOM 697 C CA . GLY A 1 94 ? 6.239 3.992 -11.363 1.00 86.56 94 GLY A CA 1
ATOM 698 C C . GLY A 1 94 ? 7.530 3.703 -10.587 1.00 86.56 94 GLY A C 1
ATOM 699 O O . GLY A 1 94 ? 8.264 2.790 -10.949 1.00 86.56 94 GLY A O 1
ATOM 700 N N . PRO A 1 95 ? 7.850 4.480 -9.540 1.00 90.12 95 PRO A N 1
ATOM 701 C CA . PRO A 1 95 ? 9.198 4.546 -8.952 1.00 90.12 95 PRO A CA 1
ATOM 702 C C . PRO A 1 95 ? 9.581 3.400 -7.997 1.00 90.12 95 PRO A C 1
ATOM 704 O O . PRO A 1 95 ? 10.668 3.412 -7.431 1.00 90.12 95 PRO A O 1
ATOM 707 N N . GLU A 1 96 ? 8.704 2.426 -7.772 1.00 91.50 96 GLU A N 1
ATOM 708 C CA . GLU A 1 96 ? 8.846 1.403 -6.734 1.00 91.50 96 GLU A CA 1
ATOM 709 C C . GLU A 1 96 ? 8.235 0.071 -7.193 1.00 91.50 96 GLU A C 1
ATOM 711 O O . GLU A 1 96 ? 7.185 0.050 -7.835 1.00 91.50 96 GLU A O 1
ATOM 716 N N . THR A 1 97 ? 8.856 -1.046 -6.803 1.00 92.12 97 THR A N 1
ATOM 717 C CA . THR A 1 97 ? 8.220 -2.370 -6.852 1.00 92.12 97 THR A CA 1
ATOM 718 C C . THR A 1 97 ? 7.498 -2.637 -5.535 1.00 92.12 97 THR A C 1
ATOM 720 O O . THR A 1 97 ? 8.142 -2.771 -4.496 1.00 92.12 97 THR A O 1
ATOM 723 N N . ARG A 1 98 ? 6.164 -2.734 -5.562 1.00 93.62 98 ARG A N 1
ATOM 724 C CA . ARG A 1 98 ? 5.328 -2.918 -4.363 1.00 93.62 98 ARG A CA 1
ATOM 725 C C . ARG A 1 98 ? 4.109 -3.806 -4.633 1.00 93.62 98 ARG A C 1
ATOM 727 O O . ARG A 1 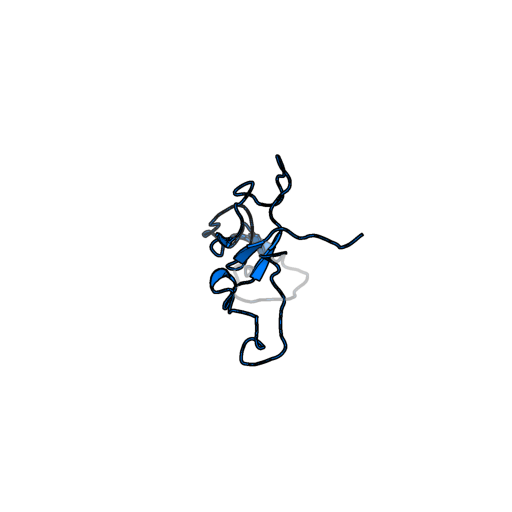98 ? 3.519 -3.716 -5.710 1.00 93.62 98 ARG A O 1
ATOM 734 N N . PRO A 1 99 ? 3.666 -4.617 -3.659 1.00 95.88 99 PRO A N 1
ATOM 735 C CA . PRO A 1 99 ? 2.371 -5.282 -3.729 1.00 95.88 99 PRO A CA 1
ATOM 736 C C . PRO A 1 99 ? 1.225 -4.313 -3.396 1.00 95.88 99 PRO A C 1
ATOM 738 O O . PRO A 1 99 ? 1.432 -3.247 -2.805 1.00 95.88 99 PRO A O 1
ATOM 741 N N . LYS A 1 100 ? -0.013 -4.731 -3.697 1.00 97.25 100 LYS A N 1
ATOM 742 C CA . LYS A 1 100 ? -1.224 -4.038 -3.231 1.00 97.25 100 LYS A CA 1
ATOM 743 C C . LYS A 1 100 ? -1.205 -3.934 -1.707 1.00 97.25 100 LYS A C 1
ATOM 745 O O . LYS A 1 100 ? -1.072 -4.948 -1.013 1.00 97.25 100 LYS A O 1
ATOM 750 N N . ASN A 1 101 ? -1.378 -2.725 -1.183 1.00 98.12 101 ASN A N 1
ATOM 751 C CA . ASN A 1 101 ? -1.305 -2.479 0.254 1.00 98.12 101 ASN A CA 1
ATOM 752 C C . ASN A 1 101 ? -2.367 -1.491 0.754 1.00 98.12 101 ASN A C 1
ATOM 754 O O . ASN A 1 101 ? -3.065 -0.845 -0.032 1.00 98.12 101 ASN A O 1
ATOM 758 N N . VAL A 1 102 ? -2.520 -1.441 2.076 1.00 98.38 102 VAL A N 1
ATOM 759 C CA . VAL A 1 102 ? -3.346 -0.477 2.806 1.00 98.38 102 VAL A CA 1
ATOM 760 C C . VAL A 1 102 ? -2.491 0.293 3.809 1.00 98.38 102 VAL A C 1
ATOM 762 O O . VAL A 1 102 ? -1.632 -0.289 4.475 1.00 98.38 102 VAL A O 1
ATOM 765 N N . ALA A 1 103 ? -2.753 1.591 3.941 1.00 98.00 103 ALA A N 1
ATOM 766 C CA . ALA A 1 103 ? -2.032 2.460 4.859 1.00 98.00 103 ALA A CA 1
ATOM 767 C C . ALA A 1 103 ? -2.614 2.418 6.285 1.00 98.00 103 ALA A C 1
ATOM 769 O O . ALA A 1 103 ? -3.802 2.681 6.483 1.00 98.00 103 ALA A O 1
ATOM 770 N N . LEU A 1 104 ? -1.774 2.147 7.288 1.00 97.38 104 LEU A N 1
ATOM 771 C CA . LEU A 1 104 ? -2.115 2.229 8.713 1.00 97.38 104 LEU A CA 1
ATOM 772 C C . LEU A 1 104 ? -1.093 3.068 9.484 1.00 97.38 104 LEU A C 1
ATOM 774 O O . LEU A 1 104 ? 0.092 3.093 9.159 1.00 97.38 104 LEU A O 1
ATOM 778 N N . LEU A 1 105 ? -1.550 3.742 10.540 1.00 95.50 105 LEU A N 1
ATOM 779 C CA . LEU A 1 105 ? -0.651 4.392 11.489 1.00 95.50 105 LEU A CA 1
ATOM 780 C C . LEU A 1 105 ? -0.106 3.343 12.464 1.00 95.50 105 LEU A C 1
ATOM 782 O O . LEU A 1 105 ? -0.881 2.657 13.129 1.00 95.50 105 LEU A O 1
ATOM 786 N N . TYR A 1 106 ? 1.217 3.246 12.564 1.00 94.19 106 TYR A N 1
ATOM 787 C CA . TYR A 1 106 ? 1.879 2.383 13.537 1.00 94.19 106 TYR A CA 1
ATOM 788 C C . TYR A 1 106 ? 2.153 3.178 14.809 1.00 94.19 106 TYR A C 1
ATOM 790 O O . TYR A 1 106 ? 2.794 4.228 14.776 1.00 94.19 106 TYR A O 1
ATOM 798 N N . CYS A 1 107 ? 1.661 2.668 15.933 1.00 92.19 107 CYS A N 1
ATOM 799 C CA . CYS A 1 107 ? 1.874 3.245 17.252 1.00 92.19 107 CYS A CA 1
ATOM 800 C C . CYS A 1 107 ? 2.456 2.179 18.177 1.00 92.19 107 CYS A C 1
ATOM 802 O O . CYS A 1 107 ? 2.119 1.001 18.057 1.00 92.19 107 CYS A O 1
ATOM 804 N N . VAL A 1 108 ? 3.287 2.608 19.123 1.00 92.81 108 VAL A N 1
ATOM 805 C CA . VAL A 1 108 ? 3.753 1.773 20.232 1.00 92.81 108 VAL A CA 1
ATOM 806 C C . VAL A 1 108 ? 3.158 2.304 21.531 1.00 92.81 108 VAL A C 1
ATOM 808 O O . VAL A 1 108 ? 2.904 3.503 21.657 1.00 92.81 108 VAL A O 1
ATOM 811 N N . MET A 1 109 ? 2.886 1.405 22.472 1.00 87.44 109 MET A N 1
ATOM 812 C CA . MET A 1 109 ? 2.553 1.793 23.839 1.00 87.44 109 MET A CA 1
ATOM 813 C C . MET A 1 109 ? 3.851 2.165 24.557 1.00 87.44 109 MET A C 1
ATOM 815 O O . MET A 1 109 ? 4.829 1.426 24.440 1.00 87.44 109 MET A O 1
ATOM 819 N N . ASN A 1 110 ? 3.844 3.293 25.265 1.00 75.19 110 ASN A N 1
ATOM 820 C CA . ASN A 1 110 ? 4.944 3.718 26.132 1.00 75.19 110 ASN A CA 1
ATOM 821 C C . ASN A 1 110 ? 4.696 3.276 27.572 1.00 75.19 110 ASN A C 1
ATOM 823 O O . ASN A 1 110 ? 3.512 3.307 27.984 1.00 75.19 110 ASN A O 1
#

Organism: Burkholderia lata (strain ATCC 17760 / DSM 23089 / LMG 22485 / NCIMB 9086 / R18194 / 383) (NCBI:txid482957)

Foldseek 3Di:
DPDDDDDDPDPADPPPDDDPVLPVVAAEDEFADQVDPPPVVHGDDASDKDAFFDAKDKDKDWDFDDDPPPDDDPDPPDDGDIDIDIDIPPRRVDHDGDHIYGYDHDDDDD

pLDDT: mean 84.31, std 16.09, range [46.53, 98.38]

Sequence (110 aa):
MKGAVVAFNLSICPTGWQVYTPAQGRFVRGIDKPGGTTDPDGQRAPGTLQSDMVGPHTHTYNDLTESAHGGFTNDHDHPATTKQYTTGSDLSTGPETRPKNVALLYCVMN